Protein 5A4O (pdb70)

Organism: Burkholderia pseudomallei (strain K96243) (NCBI:txid272560)

Radius of gyration: 14.86 Å; Cα contacts (8 Å, |Δi|>4): 309; chains: 2; bounding box: 41×27×41 Å

Nearest PDB structures (foldseek):
  5a4o-assembly1_B  TM=8.987E-01  e=1.745E-10  Burkholderia pseudomallei K96243
  5a4n-assembly1_B  TM=9.433E-01  e=2.469E-09  Burkholderia pseudomallei K96243
  4bg7-assembly1_B  TM=7.917E-01  e=2.748E-03  Tequintavirus T5
  8chv-assembly1_D  TM=6.428E-01  e=3.673E-02  Homo sapiens
  8cht-assembly4_D  TM=6.459E-01  e=3.886E-02  Homo sapiens

InterPro domains:
  IPR003173 Transcriptional coactivator p15 (PC4), C-terminal [PF02229] (17-66)
  IPR009044 ssDNA-binding transcriptional regulator [G3DSA:2.30.31.10] (3-74)
  IPR009044 ssDNA-binding transcriptional regulator [SSF54447] (16-67)

Structure (mmCIF, N/CA/C/O backbone):
data_5A4O
#
_entry.id   5A4O
#
_cell.length_a   38.374
_cell.length_b   50.149
_cell.length_c   63.533
_cell.angle_alpha   90.00
_cell.angle_beta   90.00
_cell.angle_gamma   90.00
#
_symmetry.space_group_name_H-M   'P 21 21 21'
#
loop_
_entity.id
_entity.type
_entity.pdbx_description
1 polymer BPSL1147
2 non-polymer 'CHLORIDE ION'
3 water water
#
loop_
_atom_site.group_PDB
_atom_site.id
_atom_site.type_symbol
_atom_site.label_atom_id
_atom_site.label_alt_id
_atom_site.label_comp_id
_atom_site.label_asym_id
_atom_site.label_entity_id
_atom_site.label_seq_id
_atom_site.pdbx_PDB_ins_code
_atom_site.Cartn_x
_atom_site.Cartn_y
_atom_site.Cartn_z
_atom_site.occupancy
_atom_site.B_iso_or_equiv
_atom_site.auth_seq_id
_atom_site.auth_comp_id
_atom_site.auth_asym_id
_atom_site.auth_atom_id
_atom_site.pdbx_PDB_model_num
ATOM 1 N N . SER A 1 2 ? 23.288 14.645 5.759 1.00 41.20 2 SER A N 1
ATOM 2 C CA . SER A 1 2 ? 22.435 13.435 5.609 1.00 39.66 2 SER A CA 1
ATOM 3 C C . SER A 1 2 ? 22.049 12.866 6.989 1.00 40.37 2 SER A C 1
ATOM 4 O O . SER A 1 2 ? 22.856 12.875 7.928 1.00 39.66 2 SER A O 1
ATOM 7 N N . ALA A 1 3 ? 20.806 12.380 7.094 1.00 37.36 3 ALA A N 1
ATOM 8 C CA . ALA A 1 3 ? 20.344 11.648 8.274 1.00 35.58 3 ALA A CA 1
ATOM 9 C C . ALA A 1 3 ? 21.086 10.325 8.441 1.00 34.89 3 ALA A C 1
ATOM 10 O O . ALA A 1 3 ? 20.961 9.674 9.489 1.00 35.73 3 ALA A O 1
ATOM 12 N N . TYR A 1 4 ? 21.796 9.901 7.397 1.00 34.45 4 TYR A N 1
ATOM 13 C CA . TYR A 1 4 ? 22.581 8.659 7.437 1.00 37.23 4 TYR A CA 1
ATOM 14 C C . TYR A 1 4 ? 24.016 8.842 7.912 1.00 36.27 4 TYR A C 1
ATOM 15 O O . TYR A 1 4 ? 24.761 7.859 8.031 1.00 34.78 4 TYR A O 1
ATOM 24 N N . ASP A 1 5 ? 24.396 10.084 8.210 1.00 36.74 5 ASP A N 1
ATOM 25 C CA . ASP A 1 5 ? 25.711 10.364 8.795 1.00 38.88 5 ASP A CA 1
ATOM 26 C C . ASP A 1 5 ? 25.827 9.831 10.245 1.00 41.63 5 ASP A C 1
ATOM 27 O O . ASP A 1 5 ? 26.874 9.309 10.636 1.00 44.00 5 ASP A O 1
ATOM 32 N N . SER A 1 6 ? 24.740 9.909 11.009 1.00 37.72 6 SER A N 1
ATOM 33 C CA . SER A 1 6 ? 24.797 9.791 12.474 1.00 39.28 6 SER A CA 1
ATOM 34 C C . SER A 1 6 ? 24.737 8.321 12.967 1.00 36.63 6 SER A C 1
ATOM 35 O O . SER A 1 6 ? 23.731 7.639 12.776 1.00 38.40 6 SER A O 1
ATOM 38 N N . GLY A 1 7 ? 25.812 7.845 13.603 1.00 31.18 7 GLY A N 1
ATOM 39 C CA . GLY A 1 7 ? 25.906 6.449 14.067 1.00 27.61 7 GLY A CA 1
ATOM 40 C C . GLY A 1 7 ? 25.692 5.421 12.954 1.00 25.46 7 GLY A C 1
ATOM 41 O O . GLY A 1 7 ? 25.810 5.726 11.759 1.00 26.77 7 GLY A O 1
ATOM 42 N N . LYS A 1 8 ? 25.335 4.207 13.339 1.00 22.57 8 LYS A N 1
ATOM 43 C CA . LYS A 1 8 ? 25.197 3.124 12.376 1.00 20.26 8 LYS A CA 1
ATOM 44 C C . LYS A 1 8 ? 23.755 2.926 11.903 1.00 18.41 8 LYS A C 1
ATOM 45 O O . LYS A 1 8 ? 22.883 2.670 12.709 1.00 16.92 8 LYS A O 1
ATOM 51 N N . THR A 1 9 ? 23.501 2.967 10.597 1.00 17.34 9 THR A N 1
ATOM 52 C CA . THR A 1 9 ? 22.179 2.608 10.107 1.00 17.19 9 THR A CA 1
ATOM 53 C C . THR A 1 9 ? 21.980 1.075 10.181 1.00 16.82 9 THR A C 1
ATOM 54 O O . THR A 1 9 ? 22.705 0.332 9.552 1.00 17.67 9 THR A O 1
ATOM 58 N N . ILE A 1 10 ? 21.036 0.617 10.986 1.00 15.05 10 ILE A N 1
ATOM 59 C CA . ILE A 1 10 ? 20.743 -0.812 11.126 1.00 16.14 10 ILE A CA 1
ATOM 60 C C . ILE A 1 10 ? 19.718 -1.187 10.065 1.00 17.25 10 ILE A C 1
ATOM 61 O O . ILE A 1 10 ? 19.853 -2.214 9.390 1.00 19.93 10 ILE A O 1
ATOM 66 N N . ALA A 1 11 ? 18.691 -0.351 9.929 1.00 16.54 11 ALA A N 1
ATOM 67 C CA . ALA A 1 11 ? 17.628 -0.552 8.936 1.00 16.81 11 ALA A CA 1
ATOM 68 C C . ALA A 1 11 ? 16.954 0.736 8.455 1.00 16.48 11 ALA A C 1
ATOM 69 O O . ALA A 1 11 ? 16.876 1.787 9.150 1.00 14.82 11 ALA A O 1
ATOM 71 N N . ASP A 1 12 ? 16.478 0.649 7.221 1.00 16.26 12 ASP A N 1
ATOM 72 C CA . ASP A 1 12 ? 15.946 1.820 6.545 1.00 19.74 12 ASP A CA 1
ATOM 73 C C . ASP A 1 12 ? 14.623 1.407 5.893 1.00 18.39 12 ASP A C 1
ATOM 74 O O . ASP A 1 12 ? 14.633 0.865 4.770 1.00 21.26 12 ASP A O 1
ATOM 79 N N . VAL A 1 13 ? 13.519 1.630 6.597 1.00 15.04 13 VAL A N 1
ATOM 80 C CA . VAL A 1 13 ? 12.196 1.114 6.198 1.00 13.60 13 VAL A CA 1
ATOM 81 C C . VAL A 1 13 ? 11.505 2.171 5.371 1.00 12.70 13 VAL A C 1
ATOM 82 O O . VAL A 1 13 ? 11.148 3.240 5.883 1.00 11.82 13 VAL A O 1
ATOM 86 N N . GLN A 1 14 ? 11.328 1.886 4.089 1.00 11.96 14 GLN A N 1
ATOM 87 C CA . GLN A 1 14 ? 10.768 2.865 3.182 1.00 12.96 14 GLN A CA 1
ATOM 88 C C . GLN A 1 14 ? 9.269 3.009 3.395 1.00 13.61 14 GLN A C 1
ATOM 89 O O . GLN A 1 14 ? 8.531 2.003 3.430 1.00 14.03 14 GLN A O 1
ATOM 95 N N . LYS A 1 15 ? 8.822 4.253 3.565 1.00 14.09 15 LYS A N 1
ATOM 96 C CA . LYS A 1 15 ? 7.385 4.577 3.629 1.00 15.99 15 LYS A CA 1
ATOM 97 C C . LYS A 1 15 ? 6.845 5.023 2.290 1.00 17.46 15 LYS A C 1
ATOM 98 O O . LYS A 1 15 ? 5.689 4.734 1.941 1.00 20.49 15 LYS A O 1
ATOM 104 N N . SER A 1 16 ? 7.656 5.776 1.564 1.00 17.34 16 SER A N 1
ATOM 105 C CA . SER A 1 16 ? 7.282 6.308 0.256 1.00 18.41 16 SER A CA 1
ATOM 106 C C . SER A 1 16 ? 8.532 6.781 -0.435 1.00 18.59 16 SER A C 1
ATOM 107 O O . SER A 1 16 ? 9.625 6.652 0.103 1.00 19.33 16 SER A O 1
ATOM 110 N N . ALA A 1 17 ? 8.426 7.368 -1.618 1.00 18.52 17 ALA A N 1
ATOM 111 C CA . ALA A 1 17 ? 9.596 7.994 -2.205 1.00 19.30 17 ALA A CA 1
ATOM 112 C C . ALA A 1 17 ? 10.197 9.070 -1.320 1.00 18.95 17 ALA A C 1
ATOM 113 O O . ALA A 1 17 ? 11.391 9.370 -1.450 1.00 20.04 17 ALA A O 1
ATOM 115 N N . THR A 1 18 ? 9.395 9.640 -0.430 1.00 17.62 18 THR A N 1
ATOM 116 C CA . THR A 1 18 ? 9.837 10.837 0.316 1.00 19.41 18 THR A CA 1
ATOM 117 C C . THR A 1 18 ? 10.103 10.675 1.816 1.00 18.54 18 THR A C 1
ATOM 118 O O . THR A 1 18 ? 10.534 11.631 2.456 1.00 18.18 18 THR A O 1
ATOM 122 N N . GLN A 1 19 ? 9.848 9.494 2.370 1.00 16.71 19 GLN A N 1
ATOM 123 C CA . GLN A 1 19 ? 9.903 9.286 3.815 1.00 16.45 19 GLN A CA 1
ATOM 124 C C . GLN A 1 19 ? 10.355 7.865 4.084 1.00 15.50 19 GLN A C 1
ATOM 125 O O . GLN A 1 19 ? 9.992 6.933 3.348 1.00 15.11 19 GLN A O 1
ATOM 131 N N . ARG A 1 20 ? 11.155 7.702 5.125 1.00 15.24 20 ARG A N 1
ATOM 132 C CA . ARG A 1 20 ? 11.587 6.385 5.563 1.00 14.30 20 ARG A CA 1
ATOM 133 C C . ARG A 1 20 ? 11.610 6.397 7.044 1.00 13.29 20 ARG A C 1
ATOM 134 O O . ARG A 1 20 ? 11.644 7.460 7.655 1.00 12.11 20 ARG A O 1
ATOM 142 N N . ILE A 1 21 ? 11.548 5.215 7.624 1.00 13.16 21 ILE A N 1
ATOM 143 C CA . ILE A 1 21 ? 11.782 5.055 9.044 1.00 13.85 21 ILE A CA 1
ATOM 144 C C . ILE A 1 21 ? 13.189 4.464 9.196 1.00 12.98 21 ILE A C 1
ATOM 145 O O . ILE A 1 21 ? 13.438 3.323 8.775 1.00 13.17 21 ILE A O 1
ATOM 150 N N . ARG A 1 22 ? 14.106 5.243 9.787 1.00 12.13 22 ARG A N 1
ATOM 151 C CA . ARG A 1 22 ? 15.499 4.819 9.976 1.00 12.10 22 ARG A CA 1
ATOM 152 C C . ARG A 1 22 ? 15.730 4.316 11.398 1.00 11.41 22 ARG A C 1
ATOM 153 O O . ARG A 1 22 ? 15.382 4.983 12.368 1.00 10.92 22 ARG A O 1
ATOM 161 N N . ILE A 1 23 ? 16.295 3.124 11.517 1.00 10.63 23 ILE A N 1
ATOM 162 C CA . ILE A 1 23 ? 16.587 2.539 12.792 1.00 10.70 23 ILE A CA 1
ATOM 163 C C . ILE A 1 23 ? 18.087 2.576 12.843 1.00 11.01 23 ILE A C 1
ATOM 164 O O . ILE A 1 23 ? 18.742 2.027 11.947 1.00 11.86 23 ILE A O 1
ATOM 169 N N . SER A 1 24 ? 18.622 3.285 13.832 1.00 10.73 24 SER A N 1
ATOM 170 C CA . SER A 1 24 ? 20.059 3.497 13.941 1.00 12.06 24 SER A CA 1
ATOM 171 C C . SER A 1 24 ? 20.527 3.184 15.373 1.00 12.67 24 SER A C 1
ATOM 172 O O . SER A 1 24 ? 19.734 3.124 16.314 1.00 12.08 24 SER A O 1
ATOM 175 N N . HIS A 1 25 ? 21.812 2.920 15.505 1.00 13.87 25 HIS A N 1
ATOM 176 C CA . HIS A 1 25 ? 22.422 2.633 16.776 1.00 14.82 25 HIS A CA 1
ATOM 177 C C . HIS A 1 25 ? 23.612 3.555 16.921 1.00 15.83 25 HIS A C 1
ATOM 178 O O . HIS A 1 25 ? 24.372 3.736 15.984 1.00 15.15 25 HIS A O 1
ATOM 185 N N . ARG A 1 26 ? 23.771 4.184 18.084 1.00 16.84 26 ARG A N 1
ATOM 186 C CA . ARG A 1 26 ? 24.962 4.974 18.299 1.00 20.04 26 ARG A CA 1
ATOM 187 C C . ARG A 1 26 ? 25.431 4.932 19.746 1.00 18.36 26 ARG A C 1
ATOM 188 O O . ARG A 1 26 ? 24.685 4.491 20.639 1.00 15.68 26 ARG A O 1
ATOM 196 N N . TRP A 1 27 ? 26.689 5.316 19.929 1.00 17.82 27 TRP A N 1
ATOM 197 C CA . TRP A 1 27 ? 27.292 5.381 21.262 1.00 17.70 27 TRP A CA 1
ATOM 198 C C . TRP A 1 27 ? 27.683 6.818 21.564 1.00 16.67 27 TRP A C 1
ATOM 199 O O . TRP A 1 27 ? 28.094 7.582 20.666 1.00 18.92 27 TRP A O 1
ATOM 210 N N . TYR A 1 28 ? 27.559 7.228 22.812 1.00 15.93 28 TYR A N 1
ATOM 211 C CA . TYR A 1 28 ? 28.140 8.512 23.223 1.00 15.73 28 TYR A CA 1
ATOM 212 C C . TYR A 1 28 ? 28.517 8.388 24.696 1.00 16.34 28 TYR A C 1
ATOM 213 O O . TYR A 1 28 ? 27.699 7.947 25.515 1.00 15.35 28 TYR A O 1
ATOM 222 N N . ARG A 1 29 ? 29.770 8.747 24.977 1.00 17.53 29 ARG A N 1
ATOM 223 C CA . ARG A 1 29 ? 30.396 8.660 26.311 1.00 19.06 29 ARG A CA 1
ATOM 224 C C . ARG A 1 29 ? 30.174 7.263 26.899 1.00 19.04 29 ARG A C 1
ATOM 225 O O . ARG A 1 29 ? 29.873 7.094 28.097 1.00 18.45 29 ARG A O 1
ATOM 233 N N . GLY A 1 30 ? 30.263 6.265 26.036 1.00 18.56 30 GLY A N 1
ATOM 234 C CA . GLY A 1 30 ? 30.167 4.877 26.470 1.00 19.72 30 GLY A CA 1
ATOM 235 C C . GLY A 1 30 ? 28.773 4.363 26.780 1.00 20.89 30 GLY A C 1
ATOM 236 O O 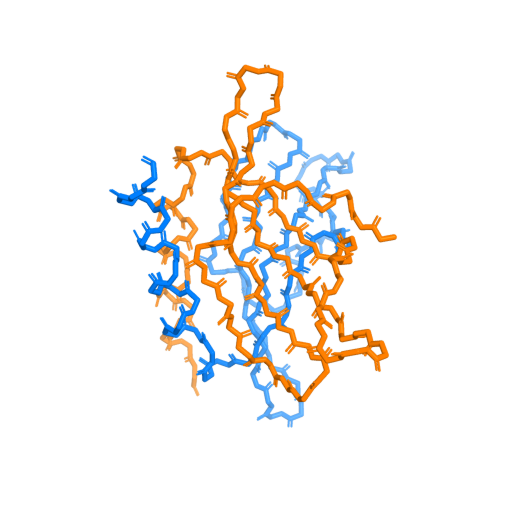. GLY A 1 30 ? 28.641 3.312 27.407 1.00 20.76 30 GLY A O 1
ATOM 237 N N . ARG A 1 31 ? 27.735 5.073 26.319 1.00 21.26 31 ARG A N 1
ATOM 238 C CA . ARG A 1 31 ? 26.343 4.645 26.501 1.00 21.51 31 ARG A CA 1
ATOM 239 C C . ARG A 1 31 ? 25.683 4.463 25.151 1.00 19.13 31 ARG A C 1
ATOM 240 O O . ARG A 1 31 ? 25.967 5.196 24.233 1.00 16.68 31 ARG A O 1
ATOM 248 N N . ARG A 1 32 ? 24.840 3.432 25.040 1.00 17.99 32 ARG A N 1
ATOM 249 C CA . ARG A 1 32 ? 24.217 3.048 23.758 1.00 18.14 32 ARG A CA 1
ATOM 250 C C . ARG A 1 32 ? 22.838 3.684 23.616 1.00 17.77 32 ARG A C 1
ATOM 251 O O . ARG A 1 32 ? 22.097 3.815 24.606 1.00 15.24 32 ARG A O 1
ATOM 259 N N . TYR A 1 33 ? 22.496 4.055 22.384 1.00 17.55 33 TYR A N 1
ATOM 260 C CA . TYR A 1 33 ? 21.245 4.730 22.070 1.00 20.35 33 TYR A CA 1
ATOM 261 C C . TYR A 1 33 ? 20.682 4.011 20.829 1.00 18.64 33 TYR A C 1
ATOM 262 O O . TYR A 1 33 ? 21.377 3.923 19.850 1.00 18.27 33 TYR A O 1
ATOM 271 N N . VAL A 1 34 ? 19.451 3.494 20.880 1.00 19.24 34 VAL A N 1
ATOM 272 C CA . VAL A 1 34 ? 18.773 3.010 19.686 1.00 17.83 34 VAL A CA 1
ATOM 273 C C . VAL A 1 34 ? 17.758 4.075 19.283 1.00 17.26 34 VAL A C 1
ATOM 274 O O . VAL A 1 34 ? 16.964 4.536 20.099 1.00 15.53 34 VAL A O 1
ATOM 278 N N . ASP A 1 35 ? 17.798 4.472 18.022 1.00 15.03 35 ASP A N 1
ATOM 279 C CA . ASP A 1 35 ? 16.950 5.532 17.539 1.00 16.16 35 ASP A CA 1
ATOM 280 C C . ASP A 1 35 ? 16.036 4.979 16.454 1.00 14.52 35 ASP A C 1
ATOM 281 O O . ASP A 1 35 ? 16.479 4.212 15.584 1.00 12.85 35 ASP A O 1
ATOM 286 N N . VAL A 1 36 ? 14.762 5.364 16.496 1.00 13.19 36 VAL A N 1
ATOM 287 C CA . VAL A 1 36 ? 13.776 4.942 15.499 1.00 12.73 36 VAL A CA 1
ATOM 288 C C . VAL A 1 36 ? 13.099 6.218 15.065 1.00 11.68 36 VAL A C 1
ATOM 289 O O . VAL A 1 36 ? 12.473 6.869 15.881 1.00 10.33 36 VAL A O 1
ATOM 293 N N . ARG A 1 37 ? 13.257 6.609 13.803 1.00 11.21 37 ARG A N 1
ATOM 294 C CA . ARG A 1 37 ? 12.977 8.027 13.435 1.00 11.76 37 ARG A CA 1
ATOM 295 C C . ARG A 1 37 ? 12.548 8.171 12.020 1.00 11.59 37 ARG A C 1
ATOM 296 O O . ARG A 1 37 ? 13.168 7.606 11.129 1.00 11.93 37 ARG A O 1
ATOM 304 N N . LEU A 1 38 ? 11.499 8.967 11.831 1.00 12.41 38 LEU A N 1
ATOM 305 C CA . LEU A 1 38 ? 11.072 9.423 10.531 1.00 12.54 38 LEU A CA 1
ATOM 306 C C . LEU A 1 38 ? 12.139 10.367 9.922 1.00 12.57 38 LEU A C 1
ATOM 307 O O . LEU A 1 38 ? 12.518 11.397 10.518 1.00 12.46 38 LEU A O 1
ATOM 312 N N . VAL A 1 39 ? 12.616 9.994 8.743 1.00 12.33 39 VAL A N 1
ATOM 313 C CA . VAL A 1 39 ? 13.544 10.796 7.964 1.00 13.69 39 VAL A CA 1
ATOM 314 C C . VAL A 1 39 ? 12.865 11.147 6.641 1.00 14.72 39 VAL A C 1
ATOM 315 O O . VAL A 1 39 ? 12.079 10.359 6.137 1.00 14.91 39 VAL A O 1
ATOM 319 N N . VAL A 1 40 ? 13.100 12.349 6.148 1.00 16.40 40 VAL A N 1
ATOM 320 C CA . VAL A 1 40 ? 12.400 12.865 4.972 1.00 19.95 40 VAL A CA 1
ATOM 321 C C . VAL A 1 40 ? 13.338 13.523 3.962 1.00 23.09 40 VAL A C 1
ATOM 322 O O . VAL A 1 40 ? 14.336 14.067 4.320 1.00 21.81 40 VAL A O 1
ATOM 326 N N . VAL A 1 41 ? 12.972 13.444 2.694 1.00 26.79 41 VAL A N 1
ATOM 327 C CA . VAL A 1 41 ? 13.854 13.900 1.667 1.00 33.09 41 VAL A CA 1
ATOM 328 C C . VAL A 1 41 ? 14.061 15.388 1.746 1.00 35.96 41 VAL A C 1
ATOM 329 O O . VAL A 1 41 ? 13.212 16.123 2.134 1.00 34.82 41 VAL A O 1
ATOM 333 N N . ASP A 1 42 ? 15.262 15.751 1.347 1.00 45.94 42 ASP A N 1
ATOM 334 C CA . ASP A 1 42 ? 15.686 17.097 1.016 1.00 52.45 42 ASP A CA 1
ATOM 335 C C . ASP A 1 42 ? 15.563 17.079 -0.474 1.00 54.38 42 ASP A C 1
ATOM 336 O O . ASP A 1 42 ? 14.646 17.596 -1.012 1.00 53.14 42 ASP A O 1
ATOM 341 N N . ARG A 1 43 ? 16.499 16.367 -1.076 1.00 57.19 43 ARG A N 1
ATOM 342 C CA . ARG A 1 43 ? 16.563 15.908 -2.396 1.00 57.69 43 ARG A CA 1
ATOM 343 C C . ARG A 1 43 ? 17.529 14.745 -2.205 1.00 59.52 43 ARG A C 1
ATOM 344 O O . ARG A 1 43 ? 18.109 14.600 -1.123 1.00 55.94 43 ARG A O 1
ATOM 352 N N . ASP A 1 44 ? 17.640 13.935 -3.245 1.00 60.84 44 ASP A N 1
ATOM 353 C CA . ASP A 1 44 ? 18.480 12.747 -3.388 1.00 63.11 44 ASP A CA 1
ATOM 354 C C . ASP A 1 44 ? 18.232 11.738 -2.248 1.00 64.12 44 ASP A C 1
ATOM 355 O O . ASP A 1 44 ? 17.100 11.535 -1.843 1.00 66.85 44 ASP A O 1
ATOM 360 N N . GLY A 1 45 ? 19.306 11.175 -1.729 1.00 60.13 45 GLY A N 1
ATOM 361 C CA . GLY A 1 45 ? 19.356 10.408 -0.511 1.00 56.34 45 GLY A CA 1
ATOM 362 C C . GLY A 1 45 ? 19.712 11.341 0.642 1.00 56.85 45 GLY A C 1
ATOM 363 O O . GLY A 1 45 ? 20.216 10.939 1.713 1.00 58.08 45 GLY A O 1
ATOM 364 N N . ASP A 1 46 ? 19.507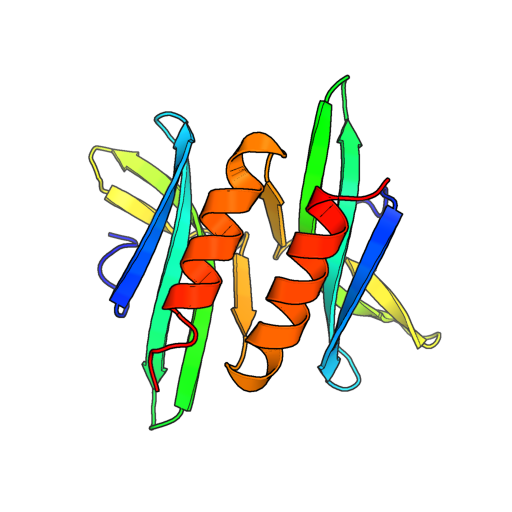 12.624 0.405 1.00 53.77 46 ASP A N 1
ATOM 365 C CA . ASP A 1 46 ? 19.630 13.554 1.471 1.00 49.55 46 ASP A CA 1
ATOM 366 C C . ASP A 1 46 ? 18.292 13.449 2.148 1.00 41.45 46 ASP A C 1
ATOM 367 O O . ASP A 1 46 ? 17.429 14.250 1.917 1.00 40.21 46 ASP A O 1
ATOM 372 N N . PHE A 1 47 ? 18.147 12.398 2.930 1.00 33.38 47 PHE A N 1
ATOM 373 C CA . PHE A 1 47 ? 17.075 12.310 3.883 1.00 27.84 47 PHE A CA 1
ATOM 374 C C . PHE A 1 47 ? 17.556 13.036 5.091 1.00 25.33 47 PHE A C 1
ATOM 375 O O . PHE A 1 47 ? 18.716 13.040 5.376 1.00 26.39 47 PHE A O 1
ATOM 383 N N . VAL A 1 48 ? 16.636 13.678 5.758 1.00 21.65 48 VAL A N 1
ATOM 384 C CA . VAL A 1 48 ? 16.953 14.448 6.923 1.00 21.07 48 VAL A CA 1
ATOM 385 C C . VAL A 1 48 ? 16.069 14.055 8.097 1.00 18.36 48 VAL A C 1
ATOM 386 O O . VAL A 1 48 ? 14.962 13.714 7.901 1.00 17.03 48 VAL A O 1
ATOM 390 N N . PRO A 1 49 ? 16.612 14.046 9.307 1.00 18.66 49 PRO A N 1
ATOM 391 C CA . PRO A 1 49 ? 15.811 13.520 10.413 1.00 18.03 49 PRO A CA 1
ATOM 392 C C . PRO A 1 49 ? 14.751 14.517 10.840 1.00 17.21 49 PRO A C 1
ATOM 393 O O . PRO A 1 49 ? 14.866 15.736 10.551 1.00 17.31 49 PRO A O 1
ATOM 397 N N . THR A 1 50 ? 13.714 14.010 11.503 1.00 15.80 50 THR A N 1
ATOM 398 C CA . THR A 1 50 ? 12.668 14.823 12.067 1.00 14.24 50 THR A CA 1
ATOM 399 C C . THR A 1 50 ? 12.593 14.583 13.567 1.00 12.99 50 THR A C 1
ATOM 400 O O . THR A 1 50 ? 13.304 13.757 14.069 1.00 11.44 50 THR A O 1
ATOM 404 N N . ARG A 1 51 ? 11.670 15.262 14.246 1.00 12.58 51 ARG A N 1
ATOM 405 C CA . ARG A 1 51 ? 11.454 15.041 15.667 1.00 13.58 51 ARG A CA 1
ATOM 406 C C . ARG A 1 51 ? 10.484 13.895 15.875 1.00 12.80 51 ARG A C 1
ATOM 407 O O . ARG A 1 51 ? 10.225 13.530 17.035 1.00 14.16 51 ARG A O 1
ATOM 415 N N . GLN A 1 52 ? 9.952 13.343 14.776 1.00 12.18 52 GLN A N 1
ATOM 416 C CA . GLN A 1 52 ? 9.026 12.199 14.851 1.00 13.01 52 GLN A CA 1
ATOM 417 C C . GLN A 1 52 ? 9.820 10.919 15.016 1.00 13.07 52 GLN A C 1
ATOM 418 O O . GLN A 1 52 ? 10.105 10.198 14.064 1.00 13.26 52 GLN A O 1
ATOM 424 N N . GLY A 1 53 ? 10.273 10.695 16.233 1.00 13.85 53 GLY A N 1
ATOM 425 C CA . GLY A 1 53 ? 11.079 9.507 16.513 1.00 14.26 53 GLY A CA 1
ATOM 426 C C . GLY A 1 53 ? 11.169 9.249 17.988 1.00 14.60 53 GLY A C 1
ATOM 427 O O . GLY A 1 53 ? 10.695 10.062 18.818 1.00 14.35 53 GLY A O 1
ATOM 428 N N . ILE A 1 54 ? 11.749 8.111 18.319 1.00 14.08 54 ILE A N 1
ATOM 429 C CA . ILE A 1 54 ? 12.018 7.812 19.709 1.00 15.05 54 ILE A CA 1
ATOM 430 C C . ILE A 1 54 ? 13.513 7.413 19.890 1.00 15.14 54 ILE A C 1
ATOM 431 O O . ILE A 1 54 ? 14.191 6.914 18.955 1.00 14.29 54 ILE A O 1
ATOM 436 N N . SER A 1 55 ? 13.994 7.600 21.116 1.00 16.33 55 SER A N 1
ATOM 437 C CA . SER A 1 55 ? 15.365 7.285 21.495 1.00 17.84 55 SER A CA 1
ATOM 438 C C . SER A 1 55 ? 15.281 6.478 22.756 1.00 19.58 55 SER A C 1
ATOM 439 O O . SER A 1 55 ? 14.718 6.962 23.753 1.00 20.73 55 SER A O 1
ATOM 442 N N . ILE A 1 56 ? 15.826 5.263 22.720 1.00 18.20 56 ILE A N 1
ATOM 443 C CA . ILE A 1 56 ? 15.749 4.391 23.862 1.00 18.76 56 ILE A CA 1
ATOM 444 C C . ILE A 1 56 ? 17.045 3.686 24.195 1.00 17.78 56 ILE A C 1
ATOM 445 O O . ILE A 1 56 ? 17.878 3.429 23.341 1.00 18.63 56 ILE A O 1
ATOM 450 N N . ARG A 1 57 ? 17.159 3.348 25.464 1.00 16.12 57 ARG A N 1
ATOM 451 C CA . ARG A 1 57 ? 18.204 2.519 25.941 1.00 15.50 57 ARG A CA 1
ATOM 452 C C . ARG A 1 57 ? 17.962 1.041 25.524 1.00 16.05 57 ARG A C 1
ATOM 453 O O . ARG A 1 57 ? 16.841 0.582 25.327 1.00 14.55 57 ARG A O 1
ATOM 461 N N . PRO A 1 58 ? 19.046 0.286 25.358 1.00 16.49 58 PRO A N 1
ATOM 462 C CA . PRO A 1 58 ? 18.877 -1.069 24.772 1.00 17.61 58 PRO A CA 1
ATOM 463 C C . PRO A 1 58 ? 18.113 -2.023 25.695 1.00 17.04 58 PRO A C 1
ATOM 464 O O . PRO A 1 58 ? 17.509 -2.952 25.207 1.00 16.27 58 PRO A O 1
ATOM 468 N N . GLU A 1 59 ? 18.123 -1.761 27.002 1.00 18.31 59 GLU A N 1
ATOM 469 C CA . GLU A 1 59 ? 17.398 -2.579 27.976 1.00 20.25 59 GLU A CA 1
ATOM 470 C C . GLU A 1 59 ? 15.877 -2.504 27.781 1.00 18.33 59 GLU A C 1
ATOM 471 O O . GLU A 1 59 ? 15.140 -3.268 28.407 1.00 19.88 59 GLU A O 1
ATOM 477 N N . LEU A 1 60 ? 15.400 -1.566 26.969 1.00 15.43 60 LEU A N 1
ATOM 478 C CA . LEU A 1 60 ? 13.972 -1.490 26.635 1.00 15.80 60 LEU A CA 1
ATOM 479 C C . LEU A 1 60 ? 13.610 -2.184 25.324 1.00 15.22 60 LEU A C 1
ATOM 480 O O . LEU A 1 60 ? 12.412 -2.336 25.028 1.00 14.40 60 LEU A O 1
ATOM 485 N N . LEU A 1 61 ? 14.603 -2.581 24.525 1.00 14.20 61 LEU A N 1
ATOM 486 C CA . LEU A 1 61 ? 14.341 -3.220 23.227 1.00 14.51 61 LEU A CA 1
ATOM 487 C C . LEU A 1 61 ? 13.441 -4.437 23.241 1.00 13.26 61 LEU A C 1
ATOM 488 O O . LEU A 1 61 ? 12.525 -4.526 22.437 1.00 14.02 61 LEU A O 1
ATOM 493 N N . ALA A 1 62 ? 13.696 -5.385 24.122 1.00 13.48 62 ALA A N 1
ATOM 494 C CA . ALA A 1 62 ? 12.880 -6.605 24.175 1.00 13.62 62 ALA A CA 1
ATOM 495 C C . ALA A 1 62 ? 11.417 -6.257 24.410 1.00 13.19 62 ALA A C 1
ATOM 496 O 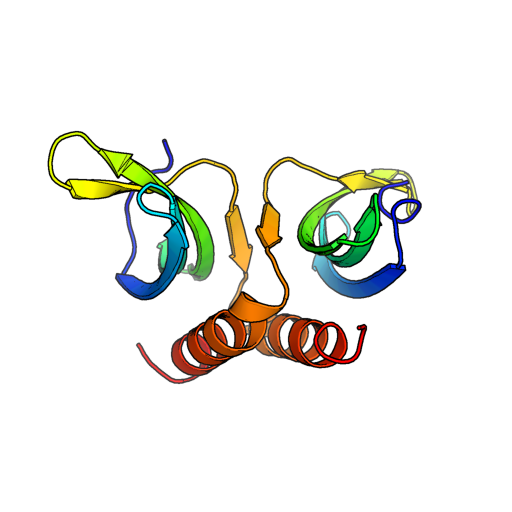O . ALA A 1 62 ? 10.538 -6.795 23.762 1.00 12.55 62 ALA A O 1
ATOM 498 N N . GLN A 1 63 ? 11.156 -5.353 25.351 1.00 13.09 63 GLN A N 1
ATOM 499 C CA . GLN A 1 63 ? 9.775 -4.905 25.584 1.00 13.32 63 GLN A CA 1
ATOM 500 C C . GLN A 1 63 ? 9.133 -4.235 24.375 1.00 12.60 63 GLN A C 1
ATOM 501 O O . GLN A 1 63 ? 7.960 -4.499 24.072 1.00 12.34 63 GLN A O 1
ATOM 507 N N . VAL A 1 64 ? 9.860 -3.348 23.699 1.00 11.91 64 VAL A N 1
ATOM 508 C CA . VAL A 1 64 ? 9.325 -2.670 22.496 1.00 11.73 64 VAL A CA 1
ATOM 509 C C . VAL A 1 64 ? 9.034 -3.687 21.390 1.00 11.59 64 VAL A C 1
ATOM 510 O O . VAL A 1 64 ? 7.971 -3.707 20.820 1.00 11.34 64 VAL A O 1
ATOM 514 N N . ILE A 1 65 ? 9.982 -4.573 21.142 1.00 11.68 65 ILE A N 1
ATOM 515 C CA . ILE A 1 65 ? 9.786 -5.649 20.174 1.00 12.39 65 ILE A CA 1
ATOM 516 C C . ILE A 1 65 ? 8.549 -6.483 20.504 1.00 12.47 65 ILE A C 1
ATOM 517 O O . ILE A 1 65 ? 7.721 -6.786 19.631 1.00 12.23 65 ILE A O 1
ATOM 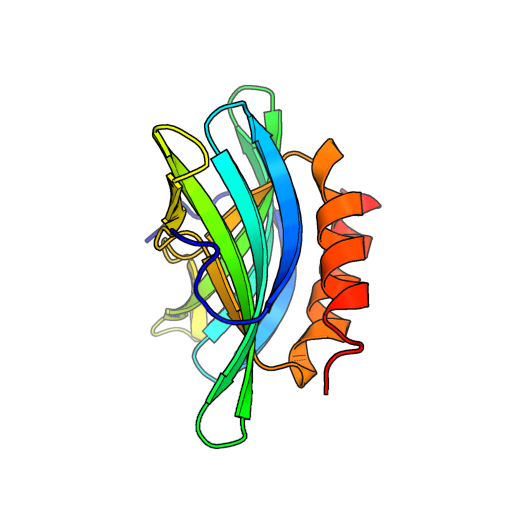522 N N . GLN A 1 66 ? 8.421 -6.872 21.768 1.00 12.63 66 GLN A N 1
ATOM 523 C CA . GLN A 1 66 ? 7.286 -7.678 22.170 1.00 14.96 66 GLN A CA 1
ATOM 524 C C . GLN A 1 66 ? 5.975 -6.927 22.012 1.00 13.67 66 GLN A C 1
ATOM 525 O O . GLN A 1 66 ? 4.993 -7.500 21.594 1.00 12.76 66 GLN A O 1
ATOM 531 N N . GLY A 1 67 ? 5.965 -5.624 22.317 1.00 13.06 67 GLY A N 1
ATOM 532 C CA . GLY A 1 67 ? 4.786 -4.809 22.048 1.00 12.70 67 GLY A CA 1
ATOM 533 C C . GLY A 1 67 ? 4.389 -4.719 20.577 1.00 12.15 67 GLY A C 1
ATOM 534 O O . GLY A 1 67 ? 3.201 -4.781 20.226 1.00 11.17 67 GLY A O 1
ATOM 535 N N . LEU A 1 68 ? 5.381 -4.610 19.700 1.00 12.15 68 LEU A N 1
ATOM 536 C CA . LEU A 1 68 ? 5.112 -4.514 18.277 1.00 13.01 68 LEU A CA 1
ATOM 537 C C . LEU A 1 68 ? 4.657 -5.849 17.712 1.00 13.38 68 LEU A C 1
ATOM 538 O O . LEU A 1 68 ? 3.779 -5.883 16.847 1.00 12.84 68 LEU A O 1
ATOM 543 N N . LEU A 1 69 ? 5.203 -6.937 18.233 1.00 13.88 69 LEU A N 1
ATOM 544 C CA . LEU A 1 69 ? 4.751 -8.277 17.839 1.00 14.99 69 LEU A CA 1
ATOM 545 C C . LEU A 1 69 ? 3.279 -8.446 18.213 1.00 15.43 69 LEU A C 1
ATOM 546 O O . LEU A 1 69 ? 2.480 -8.929 17.425 1.00 16.83 69 LEU A O 1
ATOM 551 N N . LEU A 1 70 ? 2.931 -8.040 19.429 1.00 16.44 70 LEU A N 1
ATOM 552 C CA . LEU A 1 70 ? 1.539 -8.077 19.881 1.00 17.18 70 LEU A CA 1
ATOM 553 C C . LEU A 1 70 ? 0.636 -7.240 18.978 1.00 16.57 70 LEU A C 1
ATOM 554 O O . LEU A 1 70 ? -0.459 -7.680 18.637 1.00 16.47 70 LEU A O 1
ATOM 559 N N . ALA A 1 71 ? 1.096 -6.051 18.597 1.00 15.33 71 ALA A N 1
ATOM 560 C CA . ALA A 1 71 ? 0.324 -5.145 17.758 1.00 16.15 71 ALA A CA 1
ATOM 561 C C . ALA A 1 71 ? 0.089 -5.730 16.383 1.00 17.18 71 ALA A C 1
ATOM 562 O O . ALA A 1 71 ? -0.905 -5.429 15.742 1.00 19.92 71 ALA A O 1
ATOM 564 N N . SER A 1 72 ? 1.035 -6.529 15.919 1.00 16.26 72 SER A N 1
ATOM 565 C CA . SER A 1 72 ? 0.930 -7.180 14.641 1.00 18.19 72 SER A CA 1
ATOM 566 C C . SER A 1 72 ? -0.141 -8.304 14.647 1.00 20.15 72 SER A C 1
ATOM 567 O O . SER A 1 72 ? -0.771 -8.554 13.615 1.00 20.99 72 SER A O 1
ATOM 570 N N . ARG A 1 73 ? -0.343 -8.946 15.799 1.00 23.26 73 ARG A N 1
ATOM 571 C CA . ARG A 1 73 ? -1.188 -10.163 15.916 1.00 27.42 73 ARG A CA 1
ATOM 572 C C . ARG A 1 73 ? -2.571 -9.953 16.414 1.00 29.77 73 ARG A C 1
ATOM 573 O O . ARG A 1 73 ? -3.416 -10.830 16.222 1.00 35.32 73 ARG A O 1
ATOM 581 N N . GLU A 1 74 ? -2.807 -8.834 17.089 1.00 29.55 74 GLU A N 1
ATOM 582 C CA . GLU A 1 74 ? -4.039 -8.637 17.810 1.00 33.96 74 GLU A CA 1
ATOM 583 C C . GLU A 1 74 ? -4.681 -7.284 17.559 1.00 33.37 74 GLU A C 1
ATOM 584 O O . GLU A 1 74 ? -4.041 -6.329 17.096 1.00 33.03 74 GLU A O 1
ATOM 590 N N . GLY A 1 75 ? -5.960 -7.218 17.892 1.00 32.86 75 GLY A N 1
ATOM 591 C CA . GLY A 1 75 ? -6.784 -6.039 17.661 1.00 35.74 75 GLY A CA 1
ATOM 592 C C . GLY A 1 75 ? -7.502 -6.071 16.324 1.00 35.56 75 GLY A C 1
ATOM 593 O O . GLY A 1 75 ? -7.680 -7.099 15.651 1.00 31.08 75 GLY A O 1
ATOM 595 N N . SER B 1 2 ? 0.254 18.679 22.412 1.00 44.41 2 SER B N 1
ATOM 596 C CA . SER B 1 2 ? 0.133 17.212 22.677 1.00 41.75 2 SER B CA 1
ATOM 597 C C . SER B 1 2 ? -0.711 16.542 21.604 1.00 36.42 2 SER B C 1
ATOM 598 O O . SER B 1 2 ? -1.684 17.125 21.094 1.00 33.16 2 SER B O 1
ATOM 601 N N . ALA B 1 3 ? -0.311 15.334 21.226 1.00 31.69 3 ALA B N 1
ATOM 602 C CA . ALA B 1 3 ? -0.953 14.654 20.114 1.00 29.29 3 ALA B CA 1
ATOM 603 C C . ALA B 1 3 ? -2.403 14.292 20.485 1.00 26.23 3 ALA B C 1
ATOM 604 O O . ALA B 1 3 ? -2.767 14.129 21.666 1.00 25.02 3 ALA B O 1
ATOM 606 N N . TYR B 1 4 ? -3.233 14.201 19.463 1.00 22.65 4 TYR B N 1
ATOM 607 C CA . TYR B 1 4 ? -4.593 13.832 19.687 1.00 20.84 4 TYR B CA 1
ATOM 608 C C . TYR B 1 4 ? -4.625 12.381 20.190 1.00 18.74 4 TYR B C 1
ATOM 609 O O . TYR B 1 4 ? -4.161 11.476 19.510 1.00 18.23 4 TYR B O 1
ATOM 618 N N . ASP B 1 5 ? -5.209 12.186 21.369 1.00 17.66 5 ASP B N 1
ATOM 619 C CA . ASP B 1 5 ? -5.095 10.936 22.140 1.00 17.45 5 ASP B CA 1
ATOM 620 C C . ASP B 1 5 ? -6.121 9.868 21.741 1.00 17.30 5 ASP B C 1
ATOM 621 O O . ASP B 1 5 ? -6.865 9.314 22.568 1.00 15.70 5 ASP B O 1
ATOM 626 N N . SER B 1 6 ? -6.135 9.552 20.457 1.00 17.94 6 SER B N 1
ATOM 627 C CA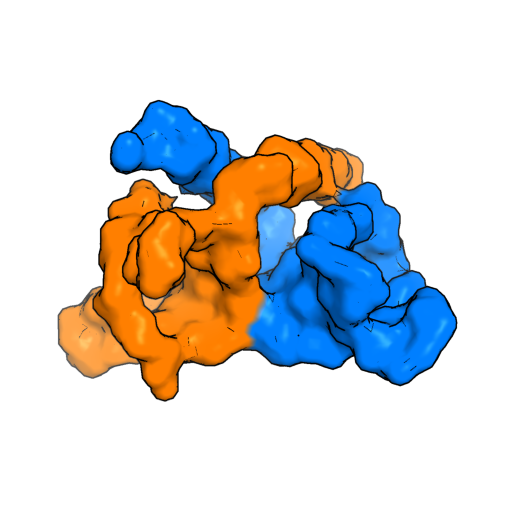 . SER B 1 6 ? -7.074 8.613 19.941 1.00 19.13 6 SER B CA 1
ATOM 628 C C . SER B 1 6 ? -6.320 7.267 19.943 1.00 18.92 6 SER B C 1
ATOM 629 O O . SER B 1 6 ? -5.140 7.197 20.293 1.00 22.66 6 SER B O 1
ATOM 632 N N . GLY B 1 7 ? -6.985 6.201 19.568 1.00 19.78 7 GLY B N 1
ATOM 633 C CA . GLY B 1 7 ? -6.328 4.908 19.532 1.00 17.64 7 GLY B CA 1
ATOM 634 C C . GLY B 1 7 ? -6.258 4.061 20.790 1.00 17.28 7 GLY B C 1
ATOM 635 O O . GLY B 1 7 ? -6.352 4.540 21.925 1.00 15.84 7 GLY B O 1
ATOM 636 N N . LYS B 1 8 ? -6.101 2.761 20.535 1.00 16.12 8 LYS B N 1
ATOM 637 C CA . LYS B 1 8 ? -6.100 1.730 21.532 1.00 16.87 8 LYS B CA 1
ATOM 638 C C . LYS B 1 8 ? -4.667 1.458 21.997 1.00 16.92 8 LYS B C 1
ATOM 639 O O . LYS B 1 8 ? -3.838 1.062 21.186 1.00 16.77 8 LYS B O 1
ATOM 645 N N . THR B 1 9 ? -4.373 1.648 23.284 1.00 15.50 9 THR B N 1
ATOM 646 C CA . THR B 1 9 ? -3.066 1.253 23.805 1.00 15.67 9 THR B CA 1
ATOM 647 C C . THR B 1 9 ? -2.880 -0.264 23.756 1.00 16.93 9 THR B C 1
ATOM 648 O O . THR B 1 9 ? -3.686 -1.012 24.327 1.00 14.80 9 THR B O 1
ATOM 652 N N . ILE B 1 10 ? -1.816 -0.696 23.088 1.00 15.75 10 ILE B N 1
ATOM 653 C CA . ILE B 1 10 ? -1.417 -2.089 23.003 1.00 16.85 10 ILE B CA 1
ATOM 654 C C . ILE B 1 10 ? -0.429 -2.415 24.071 1.00 16.92 10 ILE B C 1
ATOM 655 O O . ILE B 1 10 ? -0.561 -3.429 24.706 1.00 16.65 10 ILE B O 1
ATOM 660 N N . ALA B 1 11 ? 0.584 -1.566 24.247 1.00 16.20 11 ALA B N 1
ATOM 661 C CA . ALA B 1 11 ? 1.595 -1.769 25.292 1.00 15.63 11 ALA B CA 1
ATOM 662 C C . ALA B 1 11 ? 2.223 -0.425 25.664 1.00 15.64 11 ALA B C 1
ATOM 663 O O . ALA B 1 11 ? 2.400 0.431 24.813 1.00 12.78 11 ALA B O 1
ATOM 665 N N . ASP B 1 12 ? 2.496 -0.260 26.957 1.00 15.80 12 ASP B N 1
ATOM 666 C CA . ASP B 1 12 ? 3.169 0.897 27.488 1.00 17.97 12 ASP B CA 1
ATOM 667 C C . ASP B 1 12 ? 4.504 0.370 27.991 1.00 18.10 12 ASP B C 1
ATOM 668 O O . ASP B 1 12 ? 4.523 -0.543 28.835 1.00 22.44 12 ASP B O 1
ATOM 673 N N . VAL B 1 13 ? 5.609 0.853 27.418 1.00 15.06 13 VAL B N 1
ATOM 674 C CA . VAL B 1 13 ? 6.948 0.511 27.880 1.00 14.46 13 VAL B CA 1
ATOM 675 C C . VAL B 1 13 ? 7.493 1.643 28.733 1.00 13.53 13 VAL B C 1
ATOM 676 O O . VAL B 1 13 ? 7.649 2.766 28.248 1.00 13.46 13 VAL B O 1
ATOM 680 N N . GLN B 1 14 ? 7.710 1.378 30.019 1.00 12.32 14 GLN B N 1
ATOM 681 C CA . GLN B 1 14 ? 8.144 2.436 30.939 1.00 12.15 14 GLN B CA 1
ATOM 682 C C . GLN B 1 14 ? 9.624 2.842 30.695 1.00 13.64 14 GLN B C 1
ATOM 683 O O . GLN B 1 14 ? 10.495 1.978 30.655 1.00 13.40 14 GLN B O 1
ATOM 689 N N . LYS B 1 15 ? 9.865 4.132 30.478 1.00 14.03 15 LYS B N 1
ATOM 690 C CA . LYS B 1 15 ? 11.212 4.716 30.390 1.00 15.19 15 LYS B CA 1
ATOM 691 C C . LYS B 1 15 ? 11.655 5.243 31.715 1.00 14.74 15 LYS B C 1
ATOM 692 O O . LYS B 1 15 ? 12.832 5.115 32.063 1.00 16.49 15 LYS B O 1
ATOM 698 N N . SER B 1 16 ? 10.732 5.818 32.479 1.00 13.91 16 SER B N 1
ATOM 699 C CA . SER B 1 16 ? 11.071 6.467 33.768 1.00 13.66 16 SER B CA 1
ATOM 700 C C . SER B 1 16 ? 9.795 6.764 34.529 1.00 14.02 16 SER B C 1
ATOM 701 O O . SER B 1 16 ? 8.705 6.415 34.070 1.00 14.17 16 SER B O 1
ATOM 704 N N . ALA B 1 17 ? 9.885 7.426 35.675 1.00 12.88 17 ALA B N 1
ATOM 705 C CA . ALA B 1 17 ? 8.668 7.765 36.396 1.00 13.29 17 ALA B CA 1
ATOM 706 C C . ALA B 1 17 ? 7.761 8.714 35.574 1.00 13.06 17 ALA B C 1
ATOM 707 O O . ALA B 1 17 ? 6.535 8.777 35.835 1.00 13.15 17 ALA B O 1
ATOM 709 N N . THR B 1 18 ? 8.323 9.431 34.600 1.00 13.02 18 THR B N 1
ATOM 710 C CA . THR B 1 18 ? 7.564 10.477 33.872 1.00 12.47 18 THR B CA 1
ATOM 711 C C . THR B 1 18 ? 7.364 10.228 32.386 1.00 13.07 18 THR B C 1
ATOM 712 O O . THR B 1 18 ? 6.736 11.028 31.693 1.00 12.40 18 THR B O 1
ATOM 716 N N . GLN B 1 19 ? 7.898 9.124 31.864 1.00 13.18 19 GLN B N 1
ATOM 717 C CA . GLN B 1 19 ? 7.841 8.892 30.437 1.00 13.64 19 GLN B CA 1
ATOM 718 C C . GLN B 1 19 ? 7.634 7.411 30.107 1.00 13.62 19 GLN B C 1
ATOM 719 O O . GLN B 1 19 ? 8.152 6.559 30.799 1.00 11.96 19 GLN B O 1
ATOM 725 N N . ARG B 1 20 ? 6.934 7.157 29.007 1.00 12.36 20 ARG B N 1
ATOM 726 C CA . ARG B 1 20 ? 6.746 5.817 28.507 1.00 12.26 20 ARG B CA 1
ATOM 727 C C . ARG B 1 20 ? 6.823 5.896 26.993 1.00 12.16 20 ARG B C 1
ATOM 728 O O . ARG B 1 20 ? 6.607 6.960 26.413 1.00 11.15 20 ARG B O 1
ATOM 736 N N . ILE B 1 21 ? 7.176 4.764 26.392 1.00 11.15 21 ILE B N 1
ATOM 737 C CA . ILE B 1 21 ? 6.974 4.537 24.967 1.00 11.67 21 ILE B CA 1
ATOM 738 C C . ILE B 1 21 ? 5.658 3.732 24.814 1.00 11.83 21 ILE B C 1
ATOM 739 O O . ILE B 1 21 ? 5.574 2.543 25.210 1.00 11.66 21 ILE B O 1
ATOM 744 N N . ARG B 1 22 ? 4.658 4.379 24.240 1.00 11.03 22 ARG B N 1
ATOM 745 C CA . ARG B 1 22 ? 3.346 3.795 24.041 1.00 11.81 22 ARG B CA 1
ATOM 746 C C . ARG B 1 22 ? 3.178 3.296 22.618 1.00 10.63 22 ARG B C 1
ATOM 747 O O . ARG B 1 22 ? 3.434 4.017 21.659 1.00 11.06 22 ARG B O 1
ATOM 755 N N . ILE B 1 23 ? 2.771 2.036 22.506 1.00 10.56 23 ILE B N 1
ATOM 756 C CA . ILE B 1 23 ? 2.511 1.400 21.226 1.00 10.88 23 ILE B CA 1
ATOM 757 C C . ILE B 1 23 ? 0.998 1.282 21.161 1.00 11.21 23 ILE B C 1
ATOM 758 O O . ILE B 1 23 ? 0.386 0.719 22.048 1.00 11.20 23 ILE B O 1
ATOM 763 N N . SER B 1 24 ? 0.402 1.845 20.134 1.00 12.41 24 SER B N 1
ATOM 764 C CA . SER B 1 24 ? -1.090 1.913 20.036 1.00 13.81 24 SER B CA 1
ATOM 765 C C . SER B 1 24 ? -1.571 1.626 18.589 1.00 15.53 24 SER B C 1
ATOM 766 O O . SER B 1 24 ? -0.780 1.680 17.653 1.00 14.49 24 SER B O 1
ATOM 769 N N . HIS B 1 25 ? -2.842 1.255 18.439 1.00 15.60 25 HIS B N 1
ATOM 770 C CA . HIS B 1 25 ? -3.487 1.197 17.144 1.00 20.56 25 HIS B CA 1
ATOM 771 C C . HIS B 1 25 ? -4.274 2.489 16.971 1.00 21.54 25 HIS B C 1
ATOM 772 O O . HIS B 1 25 ? -4.957 2.918 17.896 1.00 20.02 25 HIS B O 1
ATOM 779 N N . ARG B 1 26 ? -4.191 3.078 15.786 1.00 23.51 26 ARG B N 1
ATOM 780 C CA . ARG B 1 26 ? -4.991 4.242 15.394 1.00 27.79 26 ARG B CA 1
ATOM 781 C C . ARG B 1 26 ? -5.684 3.930 14.068 1.00 28.64 26 ARG B C 1
ATOM 782 O O . ARG B 1 26 ? -5.059 3.394 13.174 1.00 23.58 26 ARG B O 1
ATOM 790 N N . TRP B 1 27 ? -6.965 4.291 13.956 1.00 32.64 27 TRP B N 1
ATOM 791 C CA . TRP B 1 27 ? -7.725 4.268 12.686 1.00 32.03 27 TRP B CA 1
ATOM 792 C C . TRP B 1 27 ? -8.028 5.679 12.253 1.00 32.78 27 TRP B C 1
ATOM 793 O O . TRP B 1 27 ? -8.495 6.457 13.050 1.00 31.57 27 TRP B O 1
ATOM 804 N N . TYR B 1 28 ? -7.820 5.989 10.980 1.00 35.65 28 TYR B N 1
ATOM 805 C CA . TYR B 1 28 ? -7.922 7.368 10.508 1.00 37.43 28 TYR B CA 1
ATOM 806 C C . TYR B 1 28 ? -8.197 7.381 9.008 1.00 36.96 28 TYR B C 1
ATOM 807 O O . TYR B 1 28 ? -7.365 6.923 8.223 1.00 32.33 28 TYR B O 1
ATOM 809 N N . ARG B 1 29 ? -9.399 7.836 8.643 1.00 34.40 29 ARG B N 1
ATOM 810 C CA . ARG B 1 29 ? -9.797 8.006 7.257 1.00 34.11 29 ARG B CA 1
ATOM 811 C C . ARG B 1 29 ? -9.726 6.708 6.504 1.00 34.33 29 ARG B C 1
ATOM 812 O O . ARG B 1 29 ? -9.199 6.668 5.411 1.00 36.38 29 ARG B O 1
ATOM 814 N N . GLY B 1 30 ? -10.243 5.645 7.106 1.00 37.42 30 GLY B N 1
ATOM 815 C CA . GLY B 1 30 ? -10.314 4.330 6.463 1.00 36.71 30 GLY B CA 1
ATOM 816 C C . GLY B 1 30 ? -9.055 3.490 6.610 1.00 39.74 30 GLY B C 1
ATOM 817 O O . GLY B 1 30 ? -8.988 2.393 6.057 1.00 40.87 30 GLY B O 1
ATOM 818 N N . ARG B 1 31 ? -8.071 3.975 7.379 1.00 36.85 31 ARG B N 1
ATOM 819 C CA . ARG B 1 31 ? -6.770 3.318 7.438 1.00 33.49 31 ARG B CA 1
ATOM 820 C C . ARG B 1 31 ? -6.220 3.161 8.874 1.00 26.82 31 ARG B C 1
ATOM 821 O O . ARG B 1 31 ? -6.205 4.104 9.666 1.00 25.29 31 ARG B O 1
ATOM 823 N N . ARG B 1 32 ? -5.715 1.970 9.161 1.00 25.20 32 ARG B N 1
ATOM 824 C CA . ARG B 1 32 ? -5.169 1.659 10.476 1.00 25.07 32 ARG B CA 1
ATOM 825 C C . ARG B 1 32 ? -3.678 1.973 10.473 1.00 22.53 32 ARG B C 1
ATOM 826 O O . ARG B 1 32 ? -3.021 1.811 9.455 1.00 20.92 32 ARG B O 1
ATOM 834 N N . TYR B 1 33 ? -3.184 2.452 11.603 1.00 20.18 33 TYR B N 1
ATOM 835 C CA . TYR B 1 33 ? -1.752 2.679 11.822 1.00 20.93 33 TYR B CA 1
ATOM 836 C C . TYR B 1 33 ? -1.342 2.108 13.156 1.00 18.56 33 TYR B C 1
ATOM 837 O O . TYR B 1 33 ? -2.151 2.069 14.094 1.00 17.09 33 TYR B O 1
ATOM 846 N N . VAL B 1 34 ? -0.082 1.684 13.257 1.00 16.91 34 VAL B N 1
ATOM 847 C CA . VAL B 1 34 ? 0.468 1.300 14.535 1.00 16.93 34 VAL B CA 1
ATOM 848 C C . VAL B 1 34 ? 1.333 2.492 14.916 1.00 17.10 34 VAL B C 1
ATOM 849 O O . VAL B 1 34 ? 2.220 2.888 14.160 1.00 17.42 34 VAL B O 1
ATOM 853 N N . ASP B 1 35 ? 1.025 3.083 16.051 1.00 16.50 35 ASP B N 1
ATOM 854 C CA . ASP B 1 35 ? 1.680 4.306 16.519 1.00 16.44 35 ASP B CA 1
ATOM 855 C C . ASP B 1 35 ? 2.670 3.965 17.656 1.00 14.85 35 ASP B C 1
ATOM 856 O O . ASP B 1 35 ? 2.403 3.124 18.514 1.00 14.25 35 ASP B O 1
ATOM 861 N N . VAL B 1 36 ? 3.859 4.559 17.603 1.00 14.59 36 VAL B N 1
ATOM 862 C CA . VAL B 1 36 ? 4.888 4.338 18.586 1.00 13.17 36 VAL B CA 1
ATOM 863 C C . VAL B 1 36 ? 5.396 5.729 18.996 1.00 13.31 36 VAL B C 1
ATOM 864 O O . VAL B 1 36 ? 5.920 6.455 18.178 1.00 11.28 36 VAL B O 1
ATOM 868 N N . ARG B 1 37 ? 5.189 6.093 20.261 1.00 12.84 37 ARG B N 1
ATOM 869 C CA . ARG B 1 37 ? 5.224 7.477 20.680 1.00 12.88 37 ARG B CA 1
ATOM 870 C C . ARG B 1 37 ? 5.658 7.668 22.112 1.00 12.81 37 ARG B C 1
ATOM 871 O O . ARG B 1 37 ? 5.276 6.921 23.002 1.00 11.52 37 ARG B O 1
ATOM 879 N N . LEU B 1 38 ? 6.482 8.684 22.312 1.00 12.31 38 LEU B N 1
ATOM 880 C CA . LEU B 1 38 ? 6.781 9.135 23.639 1.00 12.33 38 LEU B CA 1
ATOM 881 C C . LEU B 1 38 ? 5.538 9.785 24.270 1.00 12.34 38 LEU B C 1
ATOM 882 O O . LEU B 1 38 ? 4.941 10.726 23.691 1.00 12.58 38 LEU B O 1
ATOM 887 N N . VAL B 1 39 ? 5.185 9.313 25.475 1.00 11.57 39 VAL B N 1
ATOM 888 C CA . VAL B 1 39 ? 4.111 9.882 26.286 1.00 13.00 39 VAL B CA 1
ATOM 889 C C . VAL B 1 39 ? 4.695 10.288 27.667 1.00 14.23 39 VAL B C 1
ATOM 890 O O . VAL B 1 39 ? 5.626 9.622 28.156 1.00 12.65 39 VAL B O 1
ATOM 894 N N . VAL B 1 40 ? 4.177 11.400 28.194 1.00 14.56 40 VAL B N 1
ATOM 895 C CA . VAL B 1 40 ? 4.645 12.039 29.428 1.00 16.11 40 VAL B CA 1
ATOM 896 C C . VAL B 1 40 ? 3.580 12.220 30.507 1.00 16.81 40 VAL B C 1
ATOM 897 O O . VAL B 1 40 ? 2.387 12.427 30.240 1.00 16.48 40 VAL B O 1
ATOM 901 N N . VAL B 1 41 ? 4.013 12.136 31.763 1.00 16.55 41 VAL B N 1
ATOM 902 C CA . VAL B 1 41 ? 3.054 12.061 32.867 1.00 18.36 41 VAL B CA 1
ATOM 903 C C . VAL B 1 41 ? 2.321 13.388 33.113 1.00 18.27 41 VAL B C 1
ATOM 904 O O . VAL B 1 41 ? 2.857 14.470 32.847 1.00 19.04 41 VAL B O 1
ATOM 908 N N . ASP B 1 42 ? 1.062 13.297 33.549 1.00 18.56 42 ASP B N 1
ATOM 909 C CA . ASP B 1 42 ? 0.305 14.489 33.909 1.00 19.34 42 ASP B CA 1
ATOM 910 C C . ASP B 1 42 ? 0.240 14.617 35.428 1.00 20.32 42 ASP B C 1
ATOM 911 O O . ASP B 1 42 ? 0.928 13.860 36.141 1.00 20.66 42 ASP B O 1
ATOM 916 N N . ARG B 1 43 ? -0.581 15.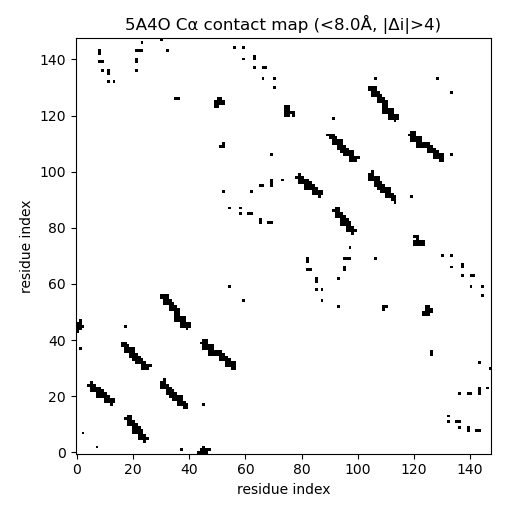550 35.917 1.00 20.21 43 ARG B N 1
ATOM 917 C CA . ARG B 1 43 ? -0.659 15.805 37.377 1.00 22.02 43 ARG B CA 1
ATOM 918 C C . ARG B 1 43 ? -1.402 14.731 38.163 1.00 23.32 43 ARG B C 1
ATOM 919 O O . ARG B 1 43 ? -1.335 14.730 39.410 1.00 24.26 43 ARG B O 1
ATOM 927 N N . ASP B 1 44 ? -2.107 13.846 37.450 1.00 21.82 44 ASP B N 1
ATOM 928 C CA . ASP B 1 44 ? -2.923 12.790 38.059 1.00 22.78 44 ASP B CA 1
ATOM 929 C C . ASP B 1 44 ? -2.367 11.385 37.896 1.00 23.18 44 ASP B C 1
ATOM 930 O O . ASP B 1 44 ? -3.055 10.400 38.182 1.00 23.99 44 ASP B O 1
ATOM 935 N N . GLY B 1 45 ? -1.107 11.284 37.483 1.00 24.23 45 GLY B N 1
ATOM 936 C CA . GLY B 1 45 ? -0.458 9.982 37.351 1.00 23.94 45 GLY B CA 1
ATOM 937 C C . GLY B 1 45 ? -0.727 9.262 36.039 1.00 23.09 45 GLY B C 1
ATOM 938 O O . GLY B 1 45 ? -0.253 8.138 35.853 1.00 22.09 45 GLY B O 1
ATOM 939 N N . ASP B 1 46 ? -1.467 9.896 35.125 1.00 22.40 46 ASP B N 1
ATOM 940 C CA . ASP B 1 46 ? -1.683 9.323 33.793 1.00 21.92 46 ASP B CA 1
ATOM 941 C C . ASP B 1 46 ? -0.760 10.005 32.784 1.00 20.14 46 ASP B C 1
ATOM 942 O O . ASP B 1 46 ? 0.012 10.841 33.142 1.00 19.67 46 ASP B O 1
ATOM 947 N N . PHE B 1 47 ? -0.842 9.644 31.507 1.00 19.23 47 PHE B N 1
ATOM 948 C CA . PHE B 1 47 ? 0.170 10.060 30.564 1.00 18.59 47 PHE B CA 1
ATOM 949 C C . PHE B 1 47 ? -0.481 10.705 29.368 1.00 18.69 47 PHE B C 1
ATOM 950 O O . PHE B 1 47 ? -1.623 10.377 29.039 1.00 19.54 47 PHE B O 1
ATOM 958 N N . VAL B 1 48 ? 0.260 11.602 28.746 1.00 16.95 48 VAL B N 1
ATOM 959 C CA . VAL B 1 48 ? -0.209 12.406 27.622 1.00 17.33 48 VAL B CA 1
ATOM 960 C C . VAL B 1 48 ? 0.740 12.265 26.417 1.00 16.59 48 VAL B C 1
ATOM 961 O O . VAL B 1 48 ? 1.977 12.460 26.545 1.00 14.07 48 VAL B O 1
ATOM 965 N N . PRO B 1 49 ? 0.182 11.993 25.211 1.00 16.48 49 PRO B N 1
ATOM 966 C CA . PRO B 1 49 ? 1.103 11.768 24.105 1.00 16.20 49 PRO B CA 1
ATOM 967 C C . PRO B 1 49 ? 1.772 13.047 23.605 1.00 16.65 49 PRO B C 1
ATOM 968 O O . PRO B 1 49 ? 1.116 14.094 23.564 1.00 19.07 49 PRO B O 1
ATOM 972 N N . THR B 1 50 ? 3.042 12.940 23.203 1.00 15.56 50 THR B N 1
ATOM 973 C CA . THR B 1 50 ? 3.827 14.054 22.643 1.00 16.20 50 THR B CA 1
ATOM 974 C C . THR B 1 50 ? 3.858 13.931 21.126 1.00 16.80 50 THR B C 1
ATOM 975 O O . THR B 1 50 ? 3.361 12.945 20.599 1.00 17.41 50 THR B O 1
ATOM 979 N N . ARG B 1 51 ? 4.494 14.883 20.434 1.00 17.20 51 ARG B N 1
ATOM 980 C CA . ARG B 1 51 ? 4.724 14.769 18.994 1.00 18.69 51 ARG B CA 1
ATOM 981 C C . ARG B 1 51 ? 5.882 13.827 18.619 1.00 18.61 51 ARG B C 1
ATOM 982 O O . ARG B 1 51 ? 6.104 13.549 17.436 1.00 20.49 51 ARG B O 1
ATOM 990 N N . GLN B 1 52 ? 6.620 13.337 19.598 1.00 17.49 52 GLN B N 1
ATOM 991 C CA . GLN B 1 52 ? 7.777 12.512 19.298 1.00 16.99 52 GLN B CA 1
ATOM 992 C C . GLN B 1 52 ? 7.356 11.046 19.144 1.00 15.96 52 GLN B C 1
ATOM 993 O O . GLN B 1 52 ? 7.398 10.235 20.083 1.00 15.54 52 GLN B O 1
ATOM 999 N N . GLY B 1 53 ? 6.937 10.719 17.946 1.00 15.03 53 GLY B N 1
ATOM 1000 C CA . GLY B 1 53 ? 6.323 9.426 17.695 1.00 15.26 53 GLY B CA 1
ATOM 1001 C C . GLY B 1 53 ? 6.236 9.200 16.222 1.00 15.83 53 GLY B C 1
ATOM 1002 O O . GLY B 1 53 ? 6.325 10.155 15.452 1.00 14.67 53 GLY B O 1
ATOM 1003 N N . ILE B 1 54 ? 6.074 7.936 15.834 1.00 17.73 54 ILE B N 1
ATOM 1004 C CA . ILE B 1 54 ? 5.925 7.581 14.424 1.00 18.55 54 ILE B CA 1
ATOM 1005 C C . ILE B 1 54 ? 4.681 6.724 14.228 1.00 19.04 54 ILE B C 1
ATOM 1006 O O . ILE B 1 54 ? 4.277 5.976 15.117 1.00 17.87 54 ILE B O 1
ATOM 1011 N N . SER B 1 55 ? 4.102 6.840 13.039 1.00 21.07 55 SER B N 1
ATOM 1012 C CA . SER B 1 55 ? 2.882 6.123 12.658 1.00 22.07 55 SER B CA 1
ATOM 1013 C C . SER B 1 55 ? 3.220 5.222 11.450 1.00 22.36 55 SER B C 1
ATOM 1014 O O . SER B 1 55 ? 3.641 5.693 10.399 1.00 22.56 55 SER B O 1
ATOM 1017 N N . ILE B 1 56 ? 3.012 3.933 11.625 1.00 20.03 56 ILE B N 1
ATOM 1018 C CA . ILE B 1 56 ? 3.590 2.885 10.782 1.00 21.36 56 ILE B CA 1
ATOM 1019 C C . ILE B 1 56 ? 2.373 2.186 10.168 1.00 20.22 56 ILE B C 1
ATOM 1020 O O . ILE B 1 56 ? 1.537 1.703 10.903 1.00 19.33 56 ILE B O 1
ATOM 1025 N N . ARG B 1 57 ? 2.233 2.131 8.853 1.00 18.89 57 ARG B N 1
ATOM 1026 C CA . ARG B 1 57 ? 1.160 1.295 8.326 1.00 18.85 57 ARG B CA 1
ATOM 1027 C C . ARG B 1 57 ? 1.479 -0.176 8.652 1.00 17.89 57 ARG B C 1
ATOM 1028 O O . ARG B 1 57 ? 2.627 -0.531 8.793 1.00 15.78 57 ARG B O 1
ATOM 1036 N N . PRO B 1 58 ? 0.452 -1.022 8.823 1.00 17.94 58 PRO B N 1
ATOM 1037 C CA . PRO B 1 58 ? 0.701 -2.368 9.319 1.00 18.77 58 PRO B CA 1
ATOM 1038 C C . PRO B 1 58 ? 1.661 -3.206 8.494 1.00 17.46 58 PRO B C 1
ATOM 1039 O O . PRO B 1 58 ? 2.422 -4.012 9.072 1.00 17.02 58 PRO B O 1
ATOM 1043 N N . GLU B 1 59 ? 1.677 -2.996 7.183 1.00 18.35 59 GLU B N 1
ATOM 1044 C CA . GLU B 1 59 ? 2.545 -3.767 6.283 1.00 21.08 59 GLU B CA 1
ATOM 1045 C C . GLU B 1 59 ? 4.059 -3.483 6.479 1.00 19.94 59 GLU B C 1
ATOM 1046 O O . GLU B 1 59 ? 4.908 -4.179 5.882 1.00 20.06 59 GLU B O 1
ATOM 1052 N N . LEU B 1 60 ? 4.384 -2.464 7.276 1.00 16.40 60 LEU B N 1
ATOM 1053 C CA . LEU B 1 60 ? 5.774 -2.095 7.541 1.00 15.60 60 LEU B CA 1
ATOM 1054 C C . LEU B 1 60 ? 6.234 -2.602 8.888 1.00 14.51 60 LEU B C 1
ATOM 1055 O O . LEU B 1 60 ? 7.433 -2.501 9.200 1.00 13.47 60 LEU B O 1
ATOM 1060 N N . LEU B 1 61 ? 5.311 -3.123 9.702 1.00 15.39 61 LEU B N 1
ATOM 1061 C CA . LEU B 1 61 ? 5.656 -3.583 11.015 1.00 15.99 61 LEU B CA 1
ATOM 1062 C C . LEU B 1 61 ? 6.755 -4.634 11.042 1.00 15.22 61 LEU B C 1
ATOM 1063 O O . LEU B 1 61 ? 7.649 -4.536 11.874 1.00 12.83 61 LEU B O 1
ATOM 1068 N N . ALA B 1 62 ? 6.653 -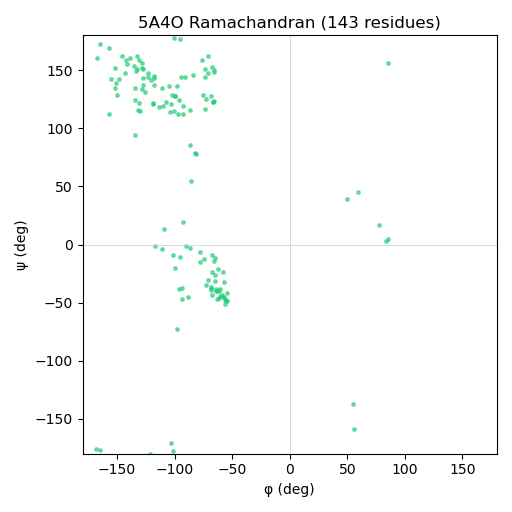5.667 10.193 1.00 14.11 62 ALA B N 1
ATOM 1069 C CA . ALA B 1 62 ? 7.675 -6.724 10.189 1.00 13.56 62 ALA B CA 1
ATOM 1070 C C . ALA B 1 62 ? 9.100 -6.166 10.008 1.00 13.06 62 ALA B C 1
ATOM 1071 O O . ALA B 1 62 ? 10.025 -6.590 10.678 1.00 13.05 62 ALA B O 1
ATOM 1073 N N . GLN B 1 63 ? 9.263 -5.196 9.126 1.00 12.26 63 GLN B N 1
ATOM 1074 C CA . GLN B 1 63 ? 10.534 -4.615 8.859 1.00 12.54 63 GLN B CA 1
ATOM 1075 C C . GLN B 1 63 ? 11.034 -3.816 10.054 1.00 12.25 63 GLN B C 1
ATOM 1076 O O . GLN B 1 63 ? 12.230 -3.806 10.355 1.00 13.50 63 GLN B O 1
ATOM 1082 N N . VAL B 1 64 ? 10.113 -3.132 10.737 1.00 11.78 64 VAL B N 1
ATOM 1083 C CA . VAL B 1 64 ? 10.508 -2.375 11.906 1.00 12.28 64 VAL B CA 1
ATOM 1084 C C . VAL B 1 64 ? 10.935 -3.339 13.015 1.00 11.83 64 VAL B C 1
ATOM 1085 O O . VAL B 1 64 ? 11.942 -3.132 13.679 1.00 12.48 64 VAL B O 1
ATOM 1089 N N . ILE B 1 65 ? 10.169 -4.400 13.205 1.00 12.03 65 ILE B N 1
ATOM 1090 C CA . ILE B 1 65 ? 10.532 -5.472 14.163 1.00 12.18 65 ILE B CA 1
ATOM 1091 C C . ILE B 1 65 ? 11.914 -6.048 13.855 1.00 12.77 65 ILE B C 1
ATOM 1092 O O . ILE B 1 65 ? 12.749 -6.182 14.756 1.00 13.49 65 ILE B O 1
ATOM 1097 N N . GLN B 1 66 ? 12.125 -6.434 12.605 1.00 13.46 66 GLN B N 1
ATOM 1098 C CA . GLN B 1 66 ? 13.409 -7.025 12.206 1.00 14.34 66 GLN B CA 1
ATOM 1099 C C . GLN B 1 66 ? 14.578 -6.076 12.414 1.00 14.33 66 GLN B C 1
ATOM 1100 O O . GLN B 1 66 ? 15.652 -6.493 12.840 1.00 15.21 66 GLN B O 1
ATOM 1106 N N . GLY B 1 67 ? 14.379 -4.786 12.150 1.00 14.13 67 GLY B N 1
ATOM 1107 C CA . GLY B 1 67 ? 15.417 -3.829 12.423 1.00 14.12 67 GLY B CA 1
ATOM 1108 C C . GLY B 1 67 ? 15.778 -3.715 1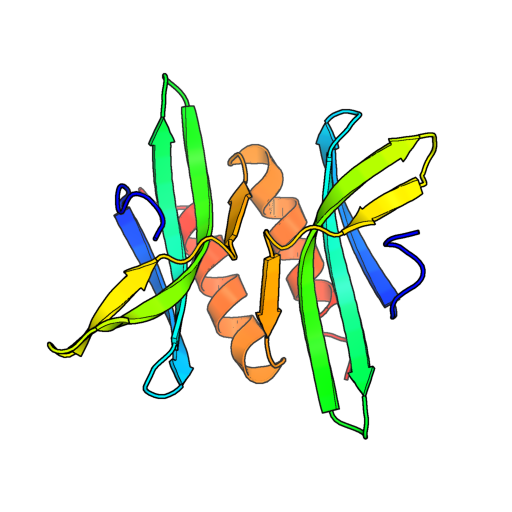3.896 1.00 14.23 67 GLY B C 1
ATOM 1109 O O . GLY B 1 67 ? 16.946 -3.569 14.237 1.00 13.11 67 GLY B O 1
ATOM 1110 N N . LEU B 1 68 ? 14.771 -3.765 14.759 1.00 13.74 68 LEU B N 1
ATOM 1111 C CA . LEU B 1 68 ? 14.998 -3.714 16.194 1.00 14.36 68 LEU B CA 1
ATOM 1112 C C . LEU B 1 68 ? 15.691 -4.975 16.702 1.00 14.25 68 LEU B C 1
ATOM 1113 O O . LEU B 1 68 ? 16.520 -4.879 17.598 1.00 15.63 68 LEU B O 1
ATOM 1118 N N . LEU B 1 69 ? 15.310 -6.139 16.167 1.00 15.55 69 LEU B N 1
ATOM 1119 C CA . LEU B 1 69 ? 15.988 -7.381 16.484 1.00 16.60 69 LEU B CA 1
ATOM 1120 C C . LEU B 1 69 ? 17.462 -7.291 16.148 1.00 15.11 69 LEU B C 1
ATOM 1121 O O . LEU B 1 69 ? 18.283 -7.675 16.958 1.00 16.45 69 LEU B O 1
ATOM 1126 N N . LEU B 1 70 ? 17.798 -6.751 14.982 1.00 14.56 70 LEU B N 1
ATOM 1127 C CA . LEU B 1 70 ? 19.195 -6.502 14.616 1.00 15.79 70 LEU B CA 1
ATOM 1128 C C . LEU B 1 70 ? 19.906 -5.499 15.494 1.00 14.54 70 LEU B C 1
ATOM 1129 O O . LEU B 1 70 ? 21.097 -5.686 15.885 1.00 15.05 70 LEU B O 1
ATOM 1134 N N . ALA B 1 71 ? 19.204 -4.430 15.868 1.00 14.71 71 ALA B N 1
ATOM 1135 C CA . ALA B 1 71 ? 19.801 -3.406 16.693 1.00 15.04 71 ALA B CA 1
ATOM 1136 C C . ALA B 1 71 ? 20.145 -3.988 18.076 1.00 16.62 71 ALA B C 1
ATOM 1137 O O . ALA B 1 71 ? 21.058 -3.509 18.747 1.00 18.02 71 ALA B O 1
ATOM 1139 N N . SER B 1 72 ? 19.419 -5.026 18.491 1.00 16.65 72 SER B N 1
ATOM 1140 C CA A SER B 1 72 ? 19.653 -5.659 19.782 0.50 16.41 72 SER B CA 1
ATOM 1141 C CA B SER B 1 72 ? 19.654 -5.668 19.786 0.50 16.60 72 SER B CA 1
ATOM 1142 C C . SER B 1 72 ? 21.019 -6.366 19.840 1.00 16.74 72 SER B C 1
ATOM 1143 O O . SER B 1 72 ? 21.535 -6.596 20.912 1.00 16.51 72 SER B O 1
ATOM 1148 N N . ARG B 1 73 ? 21.558 -6.728 18.682 1.00 16.98 73 ARG B N 1
ATOM 1149 C CA . ARG B 1 73 ? 22.903 -7.381 18.583 1.00 17.70 73 ARG B CA 1
ATOM 1150 C C . ARG B 1 73 ? 24.081 -6.452 18.716 1.00 17.95 73 ARG B C 1
ATOM 1151 O O . ARG B 1 73 ? 25.213 -6.911 18.880 1.00 16.68 73 ARG B O 1
ATOM 1159 N N . GLU B 1 74 ? 23.847 -5.151 18.601 1.00 18.24 74 GLU B N 1
ATOM 1160 C CA . GLU B 1 74 ? 24.895 -4.187 18.833 1.00 21.81 74 GLU B CA 1
ATOM 1161 C C . GLU B 1 74 ? 25.106 -4.267 20.340 1.00 24.42 74 GLU B C 1
ATOM 1162 O O . GLU B 1 74 ? 24.294 -4.828 21.058 1.00 28.35 74 GLU B O 1
ATOM 1168 N N . GLY B 1 75 ? 26.211 -3.785 20.833 1.00 27.29 75 GLY B N 1
ATOM 1169 C CA . GLY B 1 75 ? 26.446 -3.903 22.273 1.00 28.57 75 GLY B CA 1
ATOM 1170 C C . GLY B 1 75 ? 27.908 -4.106 22.567 1.00 30.09 75 GLY B C 1
ATOM 1171 O O . GLY B 1 75 ? 28.388 -3.668 23.618 1.00 30.01 75 GLY B O 1
#

Sequence (148 aa):
SAYDSGKTIADVQKSATQRIRISHRWYRGRRYVDVRLVVVDRDGDFVPTRQGISIRPELLAQVIQGLLLASREGSAYDSGKTIADVQKSATQRIRISHRWYRGRRYVDVRLVVVDRDGDFVPTRQGISIRPELLAQVIQGLLLASSREG

B-factor: mean 21.88, std 9.92, range [10.33, 66.85]

Secondary structure (DSSP, 8-state):
-TTSSSEEEEEEEEETTEEEEEEEEEETTEEEEEEEEEEESSTT-EEEEEEEEEE-GGGHHHHHHHHHHHHH--/-----SEEEEEEE-SSSEEEEEEEEEETTEEEEEEEEEEE-TTS-EEEEEEEEEE-GGGHHHHHHHHHHHTT--

Solvent-accessible surface area: 8315 Å² total; per-residue (Å²): 71,7,58,113,65,44,109,52,29,22,48,3,110,46,58,96,70,54,58,1,13,0,4,5,79,128,154,190,63,140,48,66,0,15,5,50,25,2,43,50,64,154,115,46,57,4,56,71,33,123,58,2,6,44,5,101,28,120,8,4,69,91,2,9,109,4,2,42,69,1,60,179,105,107,118,30,196,97,53,48,123,63,28,24,47,4,112,44,53,96,70,56,60,1,38,0,9,11,61,174,40,115,72,38,71,67,0,5,5,35,20,0,52,52,50,237,124,51,90,22,47,8,23,154,58,1,5,23,1,86,35,123,11,6,63,88,2,12,114,2,2,88,77,0,54,193,45,87

Foldseek 3Di:
DQCVAAHFPDWADPDPFKTWTWHWDDDPRFIKTKTFIWTDPDDVPTHTDPHIDIDGVVCVVVVVVVVVCVVPDD/DDDPDFDFPDWADPDQFKTFTWTWDDDPNFIWTKTFIWTADPVSDTHTDPGIDTHGPVCVVVVVVVVVVVVPPD